Protein AF-A0A1H2D6M1-F1 (afdb_monomer)

Sequence (62 aa):
MDPAQNPDYKQQWHEQVKCMQGKGMPIIETDDGWTWNSENPNVPENEKQIEFECQVQAFTKK

Foldseek 3Di:
DDCVVDVCVVVLLVQLVVQLVVVPQQWDADPVHIDHDPVDPPGDPCSVVSNVVSNCVSVVPD

Secondary structure (DSSP, 8-state):
--GGG-TTHHHHHHHHHHHHHHTT--EEEETTEEEE-TT-----TTHHHHHHHHHHHHHH--

Solvent-accessible surface area (backbone atoms only — not comparable to full-atom values): 3737 Å² total; per-residue (Å²): 134,61,72,91,77,40,90,55,49,68,59,28,48,51,48,19,54,53,44,29,43,75,73,54,41,42,58,40,83,47,100,91,50,67,45,76,35,83,92,45,80,67,65,55,96,57,47,69,58,46,49,50,54,21,45,48,59,30,73,64,67,125

Structure (mmCIF, N/CA/C/O backbone):
data_AF-A0A1H2D6M1-F1
#
_entry.id   AF-A0A1H2D6M1-F1
#
loop_
_atom_site.group_PDB
_atom_site.id
_atom_site.type_symbol
_atom_site.label_atom_id
_atom_site.label_alt_id
_atom_site.label_comp_id
_atom_site.label_asym_id
_atom_site.label_entity_id
_atom_site.label_seq_id
_atom_site.pdbx_PDB_ins_code
_atom_site.Cartn_x
_atom_site.Cartn_y
_atom_site.Cartn_z
_atom_site.occupancy
_atom_site.B_iso_or_equiv
_atom_site.auth_seq_id
_atom_site.auth_comp_id
_atom_site.auth_asym_id
_atom_site.auth_atom_id
_atom_site.pdbx_PDB_model_num
ATOM 1 N N . MET A 1 1 ? -2.484 1.275 13.747 1.00 49.50 1 MET A N 1
ATOM 2 C CA . MET A 1 1 ? -3.957 1.213 13.729 1.00 49.50 1 MET A CA 1
ATOM 3 C C . MET A 1 1 ? -4.323 -0.133 14.315 1.00 49.50 1 MET A C 1
ATOM 5 O O . MET A 1 1 ? -3.810 -1.131 13.833 1.00 49.50 1 MET A O 1
ATOM 9 N N . ASP A 1 2 ? -5.052 -0.144 15.425 1.00 46.78 2 ASP A N 1
ATOM 10 C CA . ASP A 1 2 ? -5.452 -1.376 16.108 1.00 46.78 2 ASP A CA 1
ATOM 11 C C . ASP A 1 2 ? -6.667 -1.971 15.363 1.00 46.78 2 ASP A C 1
ATOM 13 O O . ASP A 1 2 ? -7.629 -1.229 15.142 1.00 46.78 2 ASP A O 1
ATOM 17 N N . PRO A 1 3 ? -6.667 -3.247 14.934 1.00 47.62 3 PRO A N 1
ATOM 18 C CA . PRO A 1 3 ? -7.809 -3.865 14.250 1.00 47.62 3 PRO A CA 1
ATOM 19 C C . PRO A 1 3 ? -9.108 -3.813 15.069 1.00 47.62 3 PRO A C 1
ATOM 21 O O . PRO A 1 3 ? -10.196 -3.815 14.501 1.00 47.62 3 PRO A O 1
ATOM 24 N N . ALA A 1 4 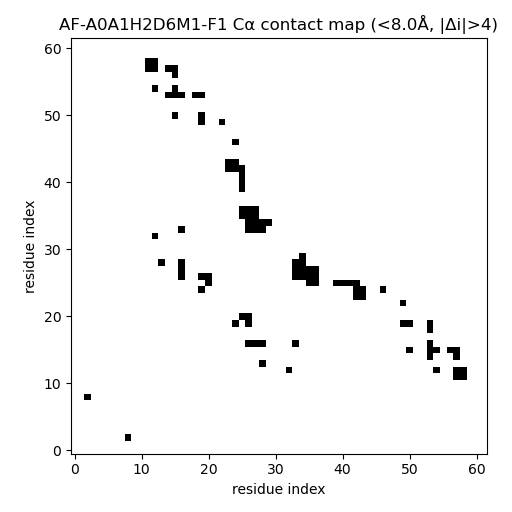? -9.010 -3.699 16.401 1.00 55.56 4 ALA A N 1
ATOM 25 C CA . ALA A 1 4 ? -10.162 -3.490 17.278 1.00 55.56 4 ALA A CA 1
ATOM 26 C C . ALA A 1 4 ? -10.818 -2.099 17.121 1.00 55.56 4 ALA A C 1
ATOM 28 O O . ALA A 1 4 ? -11.932 -1.892 17.597 1.00 55.56 4 ALA A O 1
ATOM 29 N N . GLN A 1 5 ? -10.144 -1.140 16.477 1.00 61.59 5 GLN A N 1
ATOM 30 C CA . GLN A 1 5 ? -10.597 0.249 16.336 1.00 61.59 5 GLN A CA 1
ATOM 31 C C . GLN A 1 5 ? -11.225 0.572 14.972 1.00 61.59 5 GLN A C 1
ATOM 33 O O . GLN A 1 5 ? -11.822 1.638 14.834 1.00 61.59 5 GLN A O 1
ATOM 38 N N . ASN A 1 6 ? -11.129 -0.315 13.976 1.00 67.00 6 ASN A N 1
ATOM 39 C CA . ASN A 1 6 ? -11.795 -0.135 12.686 1.00 67.00 6 ASN A CA 1
ATOM 40 C C . ASN A 1 6 ? -12.313 -1.490 12.156 1.00 67.00 6 ASN A C 1
ATOM 42 O O . ASN A 1 6 ? -11.548 -2.222 11.524 1.00 67.00 6 ASN A O 1
ATOM 46 N N . PRO A 1 7 ? -13.593 -1.834 12.401 1.00 74.25 7 PRO A N 1
ATOM 47 C CA . PRO A 1 7 ? -14.174 -3.100 11.947 1.00 74.25 7 PRO A CA 1
ATOM 48 C C . PRO A 1 7 ? -14.169 -3.242 10.417 1.00 74.25 7 PRO A C 1
ATOM 50 O O . PRO A 1 7 ? -14.113 -4.361 9.910 1.00 74.25 7 PRO A O 1
ATOM 53 N N . ASP A 1 8 ? -14.140 -2.122 9.693 1.00 82.56 8 ASP A N 1
ATOM 54 C CA . ASP A 1 8 ? -14.144 -2.080 8.232 1.00 82.56 8 ASP A CA 1
ATOM 55 C C . ASP A 1 8 ? -12.729 -2.008 7.641 1.00 82.56 8 ASP A C 1
ATOM 57 O O . ASP A 1 8 ? -12.575 -1.997 6.421 1.00 82.56 8 ASP A O 1
ATOM 61 N N . TYR A 1 9 ? -11.675 -2.006 8.472 1.00 82.38 9 TYR A N 1
ATOM 62 C CA . TYR A 1 9 ? -10.285 -1.835 8.030 1.00 82.38 9 TYR A CA 1
ATOM 63 C C . TYR A 1 9 ? -9.903 -2.811 6.921 1.00 82.38 9 TYR A C 1
ATOM 65 O O . TYR A 1 9 ? -9.309 -2.413 5.925 1.00 82.38 9 TYR A O 1
ATOM 73 N N . LYS A 1 10 ? -10.287 -4.085 7.065 1.00 84.38 10 LYS A N 1
ATOM 74 C CA . LYS A 1 10 ? -9.991 -5.116 6.066 1.00 84.38 10 L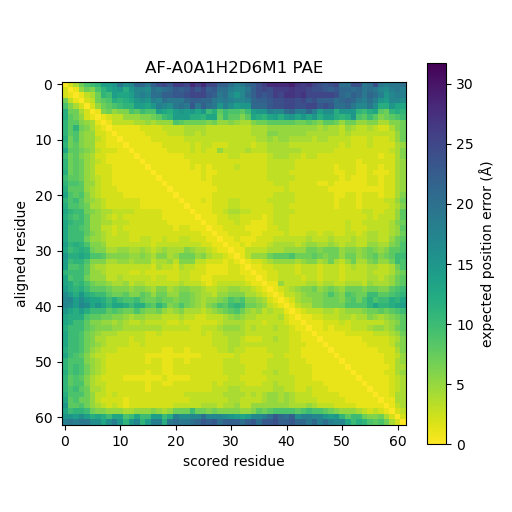YS A CA 1
ATOM 75 C C . LYS A 1 10 ? -10.705 -4.848 4.739 1.00 84.38 10 LYS A C 1
ATOM 77 O O . LYS A 1 10 ? -10.113 -5.037 3.682 1.00 84.38 10 LYS A O 1
ATOM 82 N N . GLN A 1 11 ? -11.957 -4.392 4.784 1.00 87.94 11 GLN A N 1
ATOM 83 C CA . GLN A 1 11 ? -12.707 -4.050 3.577 1.00 87.94 11 GLN A CA 1
ATOM 84 C C . GLN A 1 11 ? -12.130 -2.799 2.906 1.00 87.94 11 GLN A C 1
ATOM 86 O O . GLN A 1 11 ? -11.893 -2.808 1.702 1.00 87.94 11 GLN A O 1
ATOM 91 N N . GLN A 1 12 ? -11.869 -1.742 3.674 1.00 88.88 12 GLN A N 1
ATOM 92 C CA . GLN A 1 12 ? -11.279 -0.504 3.163 1.00 88.88 12 GLN A CA 1
ATOM 93 C C . GLN A 1 12 ? -9.895 -0.769 2.561 1.00 88.88 12 GLN A C 1
ATOM 95 O O . GLN A 1 12 ? -9.593 -0.310 1.464 1.00 88.88 12 GLN A O 1
ATOM 100 N N . TRP A 1 13 ? -9.076 -1.589 3.216 1.00 88.88 13 TRP A N 1
ATOM 101 C CA . TRP A 1 13 ? -7.789 -2.007 2.673 1.00 88.88 13 TRP A CA 1
ATOM 102 C C . TRP A 1 13 ? -7.931 -2.737 1.332 1.00 88.88 13 TRP A C 1
ATOM 104 O O . TRP A 1 13 ? -7.267 -2.379 0.359 1.00 88.88 13 TRP A O 1
ATOM 114 N N . HIS A 1 14 ? -8.851 -3.700 1.248 1.00 91.38 14 HIS A N 1
ATOM 115 C CA . HIS A 1 14 ? -9.144 -4.396 -0.003 1.00 91.38 14 HIS A CA 1
ATOM 116 C C . HIS A 1 14 ? -9.570 -3.420 -1.116 1.00 91.38 14 HIS A C 1
ATOM 118 O O . HIS A 1 14 ? -9.112 -3.510 -2.258 1.00 91.38 14 HIS A O 1
ATOM 124 N N . GLU A 1 15 ? -10.402 -2.425 -0.791 1.00 92.88 15 GLU A N 1
ATOM 125 C CA . GLU A 1 15 ? -10.802 -1.369 -1.727 1.00 92.88 15 GLU A CA 1
ATOM 126 C C . GLU A 1 15 ? -9.623 -0.483 -2.169 1.00 92.88 15 GLU A C 1
ATOM 128 O O . GLU A 1 15 ? -9.538 -0.128 -3.350 1.00 92.88 15 GLU A O 1
ATOM 133 N N . GLN A 1 16 ? -8.691 -0.168 -1.263 1.00 93.81 16 GLN A N 1
ATOM 134 C CA . GLN A 1 16 ? -7.464 0.568 -1.579 1.00 93.81 16 GLN A CA 1
ATOM 135 C C . GLN A 1 16 ? -6.595 -0.215 -2.570 1.00 93.81 16 GLN A C 1
ATOM 137 O O . GLN A 1 16 ? -6.222 0.326 -3.614 1.00 93.81 16 GLN A O 1
ATOM 142 N N . VAL A 1 17 ? -6.298 -1.485 -2.277 1.00 94.31 17 VAL A N 1
ATOM 143 C CA . VAL A 1 17 ? -5.444 -2.333 -3.125 1.00 94.31 17 VAL A CA 1
ATOM 144 C C . VAL A 1 17 ? -6.065 -2.514 -4.509 1.00 94.31 17 VAL A C 1
ATOM 146 O O . VAL A 1 17 ? -5.390 -2.336 -5.525 1.00 94.31 17 VAL A O 1
ATOM 149 N N . LYS A 1 18 ? -7.378 -2.754 -4.571 1.00 94.81 18 LYS A N 1
ATOM 150 C CA . LYS A 1 18 ? -8.118 -2.849 -5.835 1.00 94.81 18 LYS A CA 1
ATOM 151 C C . LYS A 1 18 ? -8.049 -1.556 -6.653 1.00 94.81 18 LYS A C 1
ATOM 153 O O . LYS A 1 18 ? -7.903 -1.606 -7.875 1.00 94.81 18 LYS A O 1
ATOM 158 N N . CYS A 1 19 ? -8.142 -0.396 -6.001 1.00 95.88 19 CYS A N 1
ATOM 159 C CA . CYS A 1 19 ? -7.983 0.903 -6.657 1.00 95.88 19 CYS A CA 1
ATOM 160 C C . CYS A 1 19 ? -6.575 1.076 -7.244 1.00 95.88 19 CYS A C 1
ATOM 162 O O . CYS A 1 19 ? -6.438 1.473 -8.403 1.00 95.88 19 CYS A 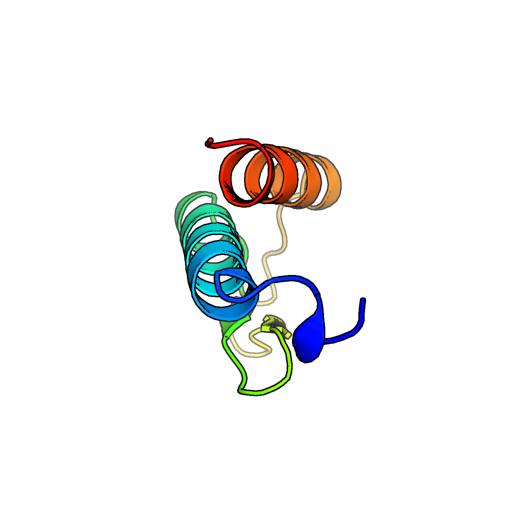O 1
ATOM 164 N N . MET A 1 20 ? -5.537 0.730 -6.479 1.00 95.44 20 MET A N 1
ATOM 165 C CA . MET A 1 20 ? -4.143 0.830 -6.919 1.00 95.44 20 MET A CA 1
ATOM 166 C C . MET A 1 20 ? -3.875 -0.071 -8.131 1.00 95.44 20 MET A C 1
ATOM 168 O O . MET A 1 20 ? -3.334 0.399 -9.134 1.00 95.44 20 MET A O 1
ATOM 172 N N . GLN A 1 21 ? -4.321 -1.330 -8.089 1.00 94.44 21 GLN A N 1
ATOM 173 C CA . GLN A 1 21 ? -4.224 -2.258 -9.223 1.00 94.44 21 GLN A CA 1
ATOM 174 C C . GLN A 1 21 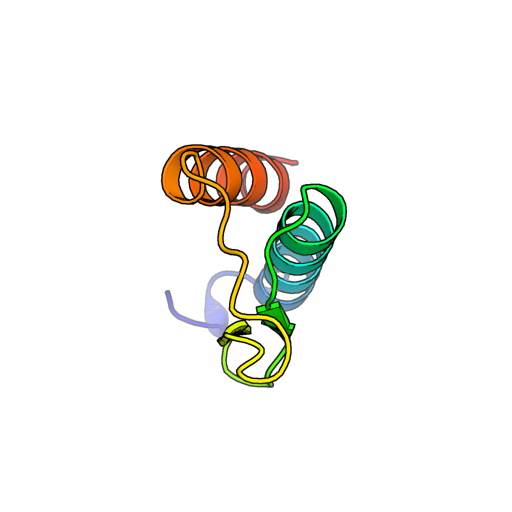? -4.966 -1.730 -10.459 1.00 94.44 21 GLN A C 1
ATOM 176 O O . GLN A 1 21 ? -4.433 -1.764 -11.566 1.00 94.44 21 GLN A O 1
ATOM 181 N N . GLY A 1 22 ? -6.167 -1.168 -10.276 1.00 94.38 22 GLY A N 1
ATOM 182 C CA . GLY A 1 22 ? -6.942 -0.550 -11.357 1.00 94.38 22 GLY A CA 1
ATOM 183 C C . GLY A 1 22 ? -6.266 0.671 -11.993 1.00 94.38 22 GLY A C 1
ATOM 184 O O . GLY A 1 22 ? -6.521 0.973 -13.157 1.00 94.38 22 GLY A O 1
ATOM 185 N N . LYS A 1 23 ? -5.379 1.350 -11.257 1.00 94.50 23 LYS A N 1
ATOM 186 C CA . LYS A 1 23 ? -4.540 2.460 -11.741 1.00 94.50 23 LYS A CA 1
ATOM 187 C C . LYS A 1 23 ? -3.181 2.000 -12.290 1.00 94.50 23 LYS A C 1
ATOM 189 O O . LYS A 1 23 ? -2.362 2.840 -12.648 1.00 94.50 23 LYS A O 1
ATOM 194 N N . GLY A 1 24 ? -2.955 0.690 -12.395 1.00 92.44 24 GLY A N 1
ATOM 195 C CA . GLY A 1 24 ? -1.759 0.111 -13.006 1.00 92.44 24 GLY A CA 1
ATOM 196 C C . GLY A 1 24 ? -0.601 -0.142 -12.043 1.00 92.44 24 GLY A C 1
ATOM 197 O O . GLY A 1 24 ? 0.496 -0.430 -12.508 1.00 92.44 24 GLY A O 1
ATOM 198 N N . MET A 1 25 ? -0.817 -0.065 -10.725 1.00 94.12 25 MET A N 1
ATOM 199 C CA . MET A 1 25 ? 0.212 -0.451 -9.755 1.00 94.12 25 MET A CA 1
ATOM 200 C C . MET A 1 25 ? 0.432 -1.970 -9.796 1.00 94.12 25 MET A C 1
ATOM 202 O O . MET A 1 25 ? -0.526 -2.724 -9.587 1.00 94.12 25 MET A O 1
ATOM 206 N N . PRO A 1 26 ? 1.669 -2.446 -10.018 1.00 94.56 26 PRO A N 1
ATOM 207 C CA . PRO A 1 26 ? 1.970 -3.870 -10.032 1.00 94.56 26 PRO A CA 1
ATOM 208 C C . PRO A 1 26 ? 2.089 -4.403 -8.600 1.00 94.56 26 PRO A C 1
ATOM 210 O O . PRO A 1 26 ? 3.185 -4.641 -8.105 1.00 94.56 26 PRO A O 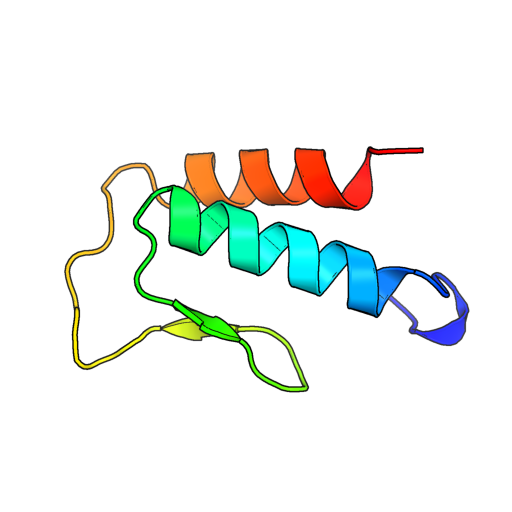1
ATOM 213 N N . ILE A 1 27 ? 0.961 -4.573 -7.912 1.00 93.88 27 ILE A N 1
ATOM 214 C CA . ILE A 1 27 ? 0.915 -5.040 -6.519 1.00 93.88 27 ILE A CA 1
ATOM 215 C C . ILE A 1 27 ? 0.038 -6.282 -6.353 1.00 93.88 27 ILE A C 1
ATOM 217 O O . ILE A 1 27 ? -0.868 -6.539 -7.150 1.00 93.88 27 ILE A O 1
ATOM 221 N N . ILE A 1 28 ? 0.293 -7.032 -5.287 1.00 92.81 28 ILE A N 1
ATOM 222 C CA . ILE A 1 28 ? -0.438 -8.232 -4.875 1.00 92.81 28 ILE A CA 1
ATOM 223 C C . ILE A 1 28 ? -0.944 -7.999 -3.451 1.00 92.81 28 ILE A C 1
ATOM 225 O O . ILE A 1 28 ? -0.169 -7.589 -2.590 1.00 92.81 28 ILE A O 1
ATOM 229 N N . GLU A 1 29 ? -2.229 -8.255 -3.207 1.00 91.75 29 GLU A N 1
ATOM 230 C CA . GLU A 1 29 ? -2.813 -8.219 -1.861 1.00 91.75 29 GLU A CA 1
ATOM 231 C C . GLU A 1 29 ? -2.276 -9.382 -1.014 1.00 91.75 29 GLU A C 1
ATOM 233 O O . GLU A 1 29 ? -2.173 -10.512 -1.493 1.00 91.75 29 GLU A O 1
ATOM 238 N N . THR A 1 30 ? -1.940 -9.112 0.245 1.00 88.75 30 THR A N 1
ATOM 239 C CA . THR A 1 30 ? -1.503 -10.115 1.224 1.00 88.75 30 THR A CA 1
ATOM 240 C C . THR A 1 30 ? -2.337 -9.995 2.496 1.00 88.75 30 THR A C 1
ATOM 242 O O . THR A 1 30 ? -2.997 -8.982 2.718 1.00 88.75 30 THR A O 1
ATOM 245 N N . ASP A 1 31 ? -2.299 -11.012 3.358 1.00 80.62 31 ASP A N 1
ATOM 246 C CA . ASP A 1 31 ? -3.075 -11.005 4.608 1.00 80.62 31 ASP A CA 1
ATOM 247 C C . ASP A 1 31 ? -2.720 -9.827 5.535 1.00 80.62 31 ASP A C 1
ATOM 249 O O . ASP A 1 31 ? -3.586 -9.326 6.253 1.00 80.62 31 ASP A O 1
ATOM 253 N N . ASP A 1 32 ? -1.472 -9.355 5.464 1.00 78.94 32 ASP A N 1
ATOM 254 C CA . ASP A 1 32 ? -0.950 -8.237 6.258 1.00 78.94 32 ASP A CA 1
ATOM 255 C C . ASP A 1 32 ? -0.879 -6.912 5.476 1.00 78.94 32 ASP A C 1
ATOM 257 O O . ASP A 1 32 ? -0.442 -5.896 6.023 1.00 78.94 32 ASP A O 1
ATOM 261 N N . GLY A 1 33 ? -1.267 -6.892 4.195 1.00 82.88 33 GLY A N 1
ATOM 262 C CA . GLY A 1 33 ? -1.177 -5.679 3.394 1.00 82.88 33 GLY A CA 1
ATOM 263 C C . GLY A 1 33 ? -1.158 -5.890 1.880 1.00 82.88 33 GLY A C 1
ATOM 264 O O . GLY A 1 33 ? -2.090 -6.424 1.283 1.00 82.88 33 GLY A O 1
ATOM 265 N N . TRP A 1 34 ? -0.115 -5.374 1.235 1.00 90.69 34 TRP A N 1
ATOM 266 C CA . TRP A 1 34 ? 0.187 -5.625 -0.170 1.00 90.69 34 TRP A CA 1
ATOM 267 C C . TRP A 1 34 ? 1.702 -5.673 -0.371 1.00 90.69 34 TRP A C 1
ATOM 269 O O . TRP A 1 34 ? 2.471 -5.146 0.432 1.00 90.69 34 TRP A O 1
ATOM 279 N N . THR A 1 35 ? 2.138 -6.318 -1.447 1.00 91.81 35 THR A N 1
ATOM 280 C CA . THR A 1 35 ? 3.543 -6.377 -1.864 1.00 91.81 35 THR A CA 1
ATOM 281 C C . THR A 1 35 ? 3.676 -6.085 -3.354 1.00 91.81 35 THR A C 1
ATOM 283 O O . THR A 1 35 ? 2.699 -6.175 -4.097 1.00 91.81 35 THR A O 1
ATOM 286 N N . TRP A 1 36 ? 4.879 -5.741 -3.806 1.00 91.19 36 TRP A N 1
ATOM 287 C CA . TRP A 1 36 ? 5.163 -5.559 -5.225 1.00 91.19 36 TRP A CA 1
ATOM 288 C C . TRP A 1 36 ? 5.121 -6.889 -5.973 1.00 91.19 36 TRP A C 1
ATOM 290 O O . TRP A 1 36 ? 5.668 -7.897 -5.522 1.00 91.19 36 TRP A O 1
ATOM 300 N N . ASN A 1 37 ? 4.516 -6.873 -7.154 1.00 90.38 37 ASN A N 1
ATOM 301 C CA . ASN A 1 37 ? 4.609 -7.966 -8.100 1.00 90.38 37 ASN A CA 1
ATOM 302 C C . ASN A 1 37 ? 5.976 -7.910 -8.800 1.00 90.38 37 ASN A C 1
ATOM 304 O O . ASN A 1 37 ? 6.190 -7.108 -9.707 1.00 90.38 37 ASN A O 1
ATOM 308 N N . SER A 1 38 ? 6.898 -8.783 -8.394 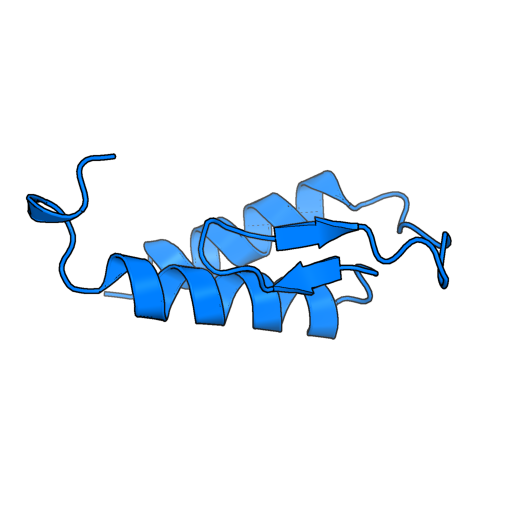1.00 82.94 38 SER A N 1
ATOM 309 C CA . SER A 1 38 ? 8.244 -8.876 -8.973 1.00 82.94 38 SER A CA 1
ATOM 310 C C . SER A 1 38 ? 8.267 -9.331 -10.437 1.00 82.94 38 SER A C 1
ATOM 312 O O . SER A 1 38 ? 9.273 -9.127 -11.113 1.00 82.94 38 SER A O 1
ATOM 314 N N . GLU A 1 39 ? 7.176 -9.908 -10.949 1.00 86.44 39 GLU A N 1
ATOM 315 C CA . GLU A 1 39 ? 7.045 -10.310 -12.355 1.00 86.44 39 GLU A CA 1
ATOM 316 C C . GLU A 1 39 ? 6.723 -9.124 -13.277 1.00 86.44 39 GLU A C 1
ATOM 318 O O . GLU A 1 39 ? 6.938 -9.204 -14.486 1.00 86.44 39 GLU A O 1
ATOM 323 N N . ASN A 1 40 ? 6.238 -8.008 -12.720 1.00 80.06 40 ASN A N 1
ATOM 324 C CA . ASN A 1 40 ? 5.935 -6.792 -13.466 1.00 80.06 40 ASN A CA 1
ATOM 325 C C . ASN A 1 40 ? 6.562 -5.565 -12.782 1.00 80.06 40 ASN A C 1
ATOM 327 O O . ASN A 1 40 ? 5.905 -4.900 -11.986 1.00 80.06 40 ASN A O 1
ATOM 331 N N . PRO A 1 41 ? 7.818 -5.215 -13.104 1.00 78.75 41 PRO A N 1
ATOM 332 C CA . PRO A 1 41 ? 8.519 -4.115 -12.448 1.00 78.75 41 PRO A CA 1
ATOM 333 C C . PRO A 1 41 ? 8.095 -2.726 -12.950 1.00 78.75 41 PRO A C 1
ATOM 335 O O . PRO A 1 41 ? 8.724 -1.736 -12.581 1.00 78.75 41 PRO A O 1
ATOM 338 N N . ASN A 1 42 ? 7.084 -2.623 -13.821 1.00 87.19 42 ASN A N 1
ATOM 339 C CA . ASN A 1 42 ? 6.682 -1.345 -14.397 1.00 87.19 42 ASN A CA 1
ATOM 340 C C . ASN A 1 42 ? 5.839 -0.536 -13.402 1.00 87.19 42 ASN A C 1
ATOM 342 O O . ASN A 1 42 ? 4.610 -0.514 -13.471 1.00 87.19 42 ASN A O 1
ATOM 346 N N . VAL A 1 43 ? 6.522 0.093 -12.450 1.00 89.31 43 VAL A N 1
ATOM 347 C CA . VAL A 1 43 ? 5.914 0.978 -11.460 1.00 89.31 43 VAL A CA 1
ATOM 348 C C . VAL A 1 43 ? 5.671 2.356 -12.093 1.00 89.31 43 VAL A C 1
ATOM 350 O O . VAL A 1 43 ? 6.607 2.942 -12.641 1.00 89.31 43 VAL A O 1
ATOM 353 N N . PRO A 1 44 ? 4.438 2.894 -12.043 1.00 90.62 44 PRO A N 1
ATOM 354 C CA . PRO A 1 44 ? 4.143 4.230 -12.555 1.00 90.62 44 PRO A CA 1
ATOM 355 C C . PRO A 1 44 ? 4.943 5.325 -11.834 1.00 90.62 44 PRO A C 1
ATOM 357 O O . PRO A 1 44 ? 5.070 5.301 -10.615 1.00 90.62 44 PRO A O 1
ATOM 360 N N . GLU A 1 45 ? 5.391 6.358 -12.553 1.00 94.19 45 GLU A N 1
ATOM 361 C CA . GLU A 1 45 ? 6.119 7.495 -11.951 1.00 94.19 45 GLU A CA 1
ATOM 362 C C . GLU A 1 45 ? 5.298 8.243 -10.883 1.00 94.19 45 GLU A C 1
ATOM 364 O O . GLU A 1 45 ? 5.844 8.866 -9.973 1.00 94.19 45 GLU A O 1
ATOM 369 N N . ASN A 1 46 ? 3.970 8.169 -10.980 1.00 93.94 46 ASN A N 1
ATOM 370 C CA . ASN A 1 46 ? 3.024 8.755 -10.039 1.00 93.94 46 ASN A CA 1
ATOM 371 C C . ASN A 1 46 ? 2.547 7.766 -8.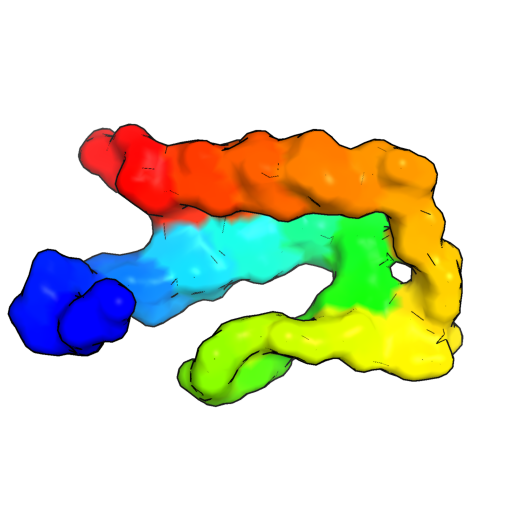954 1.00 93.94 46 ASN A C 1
ATOM 373 O O . ASN A 1 46 ? 1.474 7.980 -8.386 1.00 93.94 46 ASN A O 1
ATOM 377 N N . GLU A 1 47 ? 3.323 6.719 -8.630 1.00 94.25 47 GLU A N 1
ATOM 378 C CA . GLU A 1 47 ? 2.987 5.684 -7.627 1.00 94.25 47 GLU A CA 1
ATOM 379 C C . GLU A 1 47 ? 2.420 6.280 -6.324 1.00 94.25 47 GLU A C 1
ATOM 381 O O . GLU A 1 47 ? 1.376 5.855 -5.837 1.00 94.25 47 GLU A O 1
ATOM 386 N N . LYS A 1 48 ? 3.067 7.330 -5.796 1.00 94.19 48 LYS A N 1
ATOM 387 C CA . LYS A 1 48 ? 2.745 7.925 -4.492 1.00 94.19 48 LYS A CA 1
ATOM 388 C C . LYS A 1 48 ? 1.436 8.688 -4.538 1.00 94.19 48 LYS A C 1
ATOM 390 O O . LYS A 1 48 ? 0.698 8.734 -3.560 1.00 94.19 48 LYS A O 1
ATOM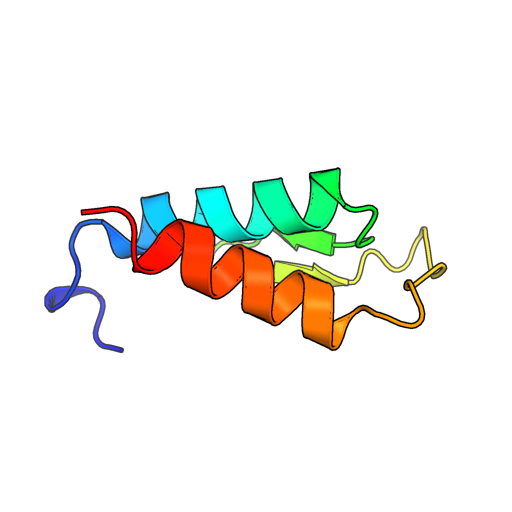 395 N N . GLN A 1 49 ? 1.154 9.296 -5.687 1.00 96.06 49 GLN A N 1
ATOM 396 C CA . GLN A 1 49 ? -0.114 9.963 -5.917 1.00 96.06 49 GLN A CA 1
ATOM 397 C C . GLN A 1 49 ? -1.236 8.926 -6.016 1.00 96.06 49 GLN A C 1
ATOM 399 O O . GLN A 1 49 ? -2.271 9.100 -5.380 1.00 96.06 49 GLN A O 1
ATOM 404 N N . ILE A 1 50 ? -1.017 7.837 -6.761 1.00 95.38 50 ILE A N 1
ATOM 405 C CA . ILE A 1 50 ? -1.976 6.732 -6.884 1.00 95.38 50 ILE A CA 1
ATOM 406 C C . ILE A 1 50 ? -2.285 6.130 -5.509 1.00 95.38 50 ILE A C 1
ATOM 408 O O . ILE A 1 50 ? -3.455 5.972 -5.163 1.00 95.38 50 ILE A O 1
ATOM 412 N N . GLU A 1 51 ? -1.255 5.827 -4.719 1.00 94.19 51 GLU A N 1
ATOM 413 C CA . GLU A 1 51 ? -1.398 5.271 -3.374 1.00 94.19 51 GLU A CA 1
ATOM 414 C C . GLU A 1 51 ? -2.208 6.205 -2.469 1.00 94.19 51 GLU A C 1
ATOM 416 O O . GLU A 1 51 ? -3.191 5.770 -1.867 1.00 94.19 51 GLU A O 1
ATOM 421 N N . PHE A 1 52 ? -1.858 7.495 -2.431 1.00 94.88 52 PHE A N 1
ATOM 422 C CA . PHE A 1 52 ? -2.567 8.484 -1.622 1.00 94.88 52 PHE A CA 1
ATOM 423 C C . PHE A 1 52 ? -4.032 8.649 -2.048 1.00 94.88 52 PHE A C 1
ATOM 425 O O . PHE A 1 52 ? -4.927 8.632 -1.203 1.00 94.88 52 PHE A O 1
ATOM 432 N N . GLU A 1 53 ? -4.302 8.776 -3.351 1.00 95.31 53 GLU A N 1
ATOM 433 C CA . GLU A 1 53 ? -5.664 8.885 -3.884 1.00 95.31 53 GLU A CA 1
ATOM 434 C C . GLU A 1 53 ? -6.516 7.670 -3.500 1.00 95.31 53 GLU A C 1
ATOM 436 O O . GLU A 1 53 ? -7.646 7.825 -3.033 1.00 95.31 53 GLU A O 1
ATOM 441 N N . CYS A 1 54 ? -5.967 6.463 -3.657 1.00 95.12 54 CYS A N 1
ATOM 442 C CA . CYS A 1 54 ? -6.666 5.227 -3.328 1.00 95.12 54 CYS A CA 1
ATOM 443 C C . CYS A 1 54 ? -6.862 5.046 -1.820 1.00 95.12 54 CYS A C 1
ATOM 445 O O . CYS A 1 54 ? -7.927 4.593 -1.400 1.00 95.12 54 CYS A O 1
ATOM 447 N N . GLN A 1 55 ? -5.884 5.440 -0.999 1.00 92.50 55 GLN A N 1
ATOM 448 C CA . GLN A 1 55 ? -6.017 5.435 0.456 1.00 92.50 55 GLN A CA 1
ATOM 449 C C . GLN A 1 55 ? -7.130 6.388 0.901 1.00 92.50 55 GLN A C 1
ATOM 451 O O . GLN A 1 55 ? -8.005 6.000 1.673 1.00 92.50 55 GLN A O 1
ATOM 456 N N . VAL A 1 56 ? -7.140 7.625 0.396 1.00 93.00 56 VAL A N 1
ATOM 457 C CA . VAL A 1 56 ? -8.206 8.586 0.703 1.00 93.00 56 VAL A CA 1
ATOM 458 C C . VAL A 1 56 ? -9.549 8.014 0.264 1.00 93.00 56 VAL A C 1
ATOM 460 O O . VAL A 1 56 ? -10.474 7.969 1.069 1.00 93.00 56 VAL A O 1
ATOM 463 N N . GLN A 1 57 ? -9.664 7.506 -0.963 1.00 91.19 57 GLN A N 1
ATOM 464 C CA . GLN A 1 57 ? -10.916 6.952 -1.477 1.00 91.19 57 GLN A CA 1
ATOM 465 C C . GLN A 1 57 ? -11.469 5.806 -0.616 1.00 91.19 57 GLN A C 1
ATOM 467 O O . GLN A 1 57 ? -12.678 5.751 -0.396 1.00 91.19 57 GLN A O 1
ATOM 472 N N . ALA A 1 58 ? -10.609 4.905 -0.145 1.00 89.94 58 ALA A N 1
ATOM 473 C CA . ALA A 1 58 ? -11.013 3.751 0.647 1.00 89.94 58 ALA A CA 1
ATOM 474 C C . ALA A 1 58 ? -11.362 4.109 2.099 1.00 89.94 58 ALA A C 1
ATOM 476 O O . ALA A 1 58 ? -12.362 3.644 2.635 1.00 89.94 58 ALA A O 1
ATOM 477 N N . PHE A 1 59 ? -10.559 4.964 2.735 1.00 86.94 59 PHE A N 1
ATOM 478 C CA . PHE A 1 59 ? -10.663 5.238 4.171 1.00 86.94 59 PHE A CA 1
ATOM 479 C C . PHE A 1 59 ? -11.475 6.496 4.514 1.00 86.94 59 PHE A C 1
ATOM 481 O O . PHE A 1 59 ? -11.746 6.746 5.687 1.00 86.94 59 PHE A O 1
ATOM 488 N N . THR A 1 60 ? -11.880 7.300 3.521 1.00 83.00 60 THR A N 1
ATOM 489 C CA . THR A 1 60 ? -12.755 8.474 3.734 1.00 83.00 60 THR A CA 1
ATOM 490 C C . THR A 1 60 ? -14.182 8.302 3.220 1.00 83.00 60 THR A C 1
ATOM 492 O O . THR A 1 60 ? -15.027 9.148 3.520 1.00 83.00 60 THR A O 1
ATOM 495 N N . LYS A 1 61 ? -14.493 7.210 2.508 1.00 63.34 61 LYS A N 1
ATOM 496 C CA . LYS A 1 61 ? -15.884 6.839 2.224 1.00 63.34 61 LYS A CA 1
ATOM 497 C C . LYS A 1 61 ? -16.570 6.428 3.532 1.00 63.34 61 LYS A C 1
ATOM 499 O O . LYS A 1 61 ? -16.319 5.348 4.056 1.00 63.34 61 LYS A O 1
ATOM 504 N N . LYS A 1 62 ? -17.383 7.343 4.059 1.00 51.12 62 LYS A N 1
ATOM 505 C CA . LYS A 1 62 ? -18.371 7.115 5.119 1.00 51.12 62 LYS A CA 1
ATOM 506 C C . LYS A 1 62 ? -19.710 6.718 4.522 1.00 51.12 62 LYS A C 1
ATOM 508 O O . LYS A 1 62 ? -20.060 7.301 3.471 1.00 51.12 62 LYS A O 1
#

Organism: NCBI:txid113562

pLDDT: mean 85.61, std 12.94, range [46.78, 96.06]

Mean predicted aligned error: 5.43 Å

Radius of gyration: 12.04 Å; Cα contacts (8 Å, |Δi|>4): 51; chains: 1; bounding box: 27×21×32 Å

Nearest PDB structures (foldseek):
  1lxn-assembly1_A  TM=6.249E-01  e=5.259E+00  Methanothermobacter thermautotrophicus
  4ysv-assembly1_A  TM=4.404E-01  e=4.582E+00  Le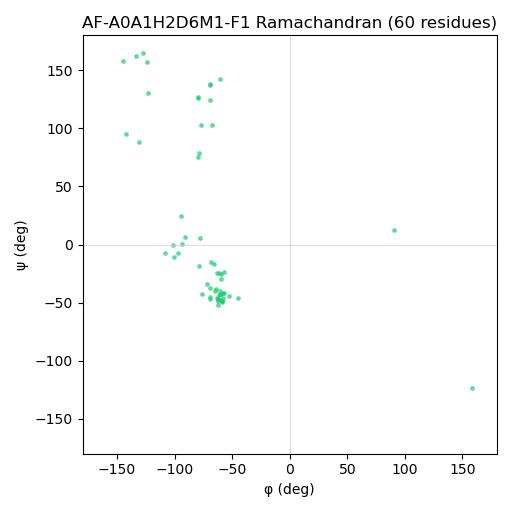ntilactobacillus buchneri
  6vl0-assembly1_A  TM=3.831E-01  e=6.927E+00  Pseudo-nitzschia multiseries
  4nxx-assembly1_A  TM=3.798E-01  e=9.775E+00  Homo sapiens